Protein AF-Q647V9-F1 (afdb_monomer)

pLDDT: mean 94.55, std 4.81, range [70.62, 98.81]

Structure (mmCIF, N/CA/C/O backbone):
data_AF-Q647V9-F1
#
_entry.id   AF-Q647V9-F1
#
loop_
_atom_site.group_PDB
_atom_site.id
_atom_site.type_symbol
_atom_site.label_atom_id
_atom_site.label_alt_id
_atom_site.label_comp_id
_atom_site.label_asym_id
_atom_site.label_entity_id
_atom_site.label_seq_id
_atom_site.pdbx_PDB_ins_code
_atom_site.Cartn_x
_atom_site.Cartn_y
_atom_site.Cartn_z
_atom_site.occupancy
_atom_site.B_iso_or_equiv
_atom_site.auth_seq_id
_atom_site.auth_comp_id
_atom_site.auth_asym_id
_atom_site.auth_atom_id
_atom_site.pdbx_PDB_model_num
ATOM 1 N N . MET A 1 1 ? -3.348 -14.453 6.080 1.00 79.38 1 MET A N 1
ATOM 2 C CA . MET A 1 1 ? -4.317 -13.946 7.080 1.00 79.38 1 MET A CA 1
ATOM 3 C C . MET A 1 1 ? -3.661 -13.112 8.177 1.00 79.38 1 MET A C 1
ATOM 5 O O . MET A 1 1 ? -4.003 -11.947 8.268 1.00 79.38 1 MET A O 1
ATOM 9 N N . LYS A 1 2 ? -2.709 -13.631 8.976 1.00 95.81 2 LYS A N 1
ATOM 10 C CA . LYS A 1 2 ? -2.054 -12.823 10.036 1.00 95.81 2 LYS A CA 1
ATOM 11 C C . LYS A 1 2 ? -1.384 -11.541 9.508 1.00 95.81 2 LYS A C 1
ATOM 13 O O . LYS A 1 2 ? -1.507 -10.503 10.138 1.00 95.81 2 LYS A O 1
ATOM 18 N N . HIS A 1 3 ? -0.748 -11.622 8.339 1.00 96.88 3 HIS A N 1
ATOM 19 C CA . HIS A 1 3 ? -0.170 -10.471 7.640 1.00 96.88 3 HIS A CA 1
ATOM 20 C C . HIS A 1 3 ? -1.212 -9.390 7.318 1.00 96.88 3 HIS A C 1
ATOM 22 O O . HIS A 1 3 ? -1.096 -8.271 7.797 1.00 96.88 3 HIS A O 1
ATOM 28 N N . CYS A 1 4 ? -2.290 -9.752 6.615 1.00 98.12 4 CYS A N 1
ATOM 29 C CA . CYS A 1 4 ? -3.375 -8.831 6.264 1.00 98.12 4 CYS A CA 1
ATOM 30 C C . CYS A 1 4 ? -3.987 -8.129 7.487 1.00 98.12 4 CYS A C 1
ATOM 32 O O . CYS A 1 4 ? -4.349 -6.962 7.401 1.00 98.12 4 CYS A O 1
ATOM 34 N N . ILE A 1 5 ? -4.080 -8.824 8.628 1.00 98.56 5 ILE A N 1
ATOM 35 C CA . ILE A 1 5 ? -4.544 -8.225 9.888 1.00 98.56 5 ILE A CA 1
ATOM 36 C C . ILE A 1 5 ? -3.555 -7.159 10.373 1.00 98.56 5 ILE A C 1
ATOM 38 O O . ILE A 1 5 ? -3.975 -6.038 10.633 1.00 98.56 5 ILE A O 1
ATOM 42 N N . ALA A 1 6 ? -2.257 -7.471 10.430 1.00 98.62 6 ALA A N 1
ATOM 43 C CA . ALA A 1 6 ? -1.232 -6.516 10.857 1.00 98.62 6 ALA A CA 1
ATOM 44 C C . ALA A 1 6 ? -1.168 -5.278 9.937 1.00 98.62 6 ALA A C 1
ATOM 46 O O . ALA A 1 6 ? -1.061 -4.150 10.420 1.00 98.62 6 ALA A O 1
ATOM 47 N N . VAL A 1 7 ? -1.305 -5.473 8.620 1.00 98.62 7 VAL A N 1
ATOM 48 C CA . VAL A 1 7 ? -1.402 -4.374 7.644 1.00 98.62 7 VAL A CA 1
ATOM 49 C C . VAL A 1 7 ? -2.661 -3.540 7.882 1.00 98.62 7 VAL A C 1
ATOM 51 O O . VAL A 1 7 ? -2.579 -2.316 7.900 1.00 98.62 7 VAL A O 1
ATOM 54 N N . ALA A 1 8 ? -3.819 -4.166 8.113 1.00 98.75 8 ALA A N 1
ATOM 55 C CA . ALA A 1 8 ? -5.072 -3.453 8.361 1.00 98.75 8 ALA A CA 1
ATOM 56 C C . ALA A 1 8 ? -5.064 -2.653 9.673 1.00 98.75 8 ALA A C 1
ATOM 58 O O . ALA A 1 8 ? -5.574 -1.533 9.703 1.00 98.75 8 ALA A O 1
ATOM 59 N N . GLU A 1 9 ? -4.459 -3.191 10.734 1.00 98.62 9 GLU A N 1
ATOM 60 C CA . GLU A 1 9 ? -4.270 -2.487 12.006 1.00 98.62 9 GLU A CA 1
ATOM 61 C C . GLU A 1 9 ? -3.398 -1.239 11.824 1.00 98.62 9 GLU A C 1
ATOM 63 O O . GLU A 1 9 ? -3.799 -0.143 12.224 1.00 98.62 9 GLU A O 1
ATOM 68 N N . LEU A 1 10 ? -2.250 -1.379 11.152 1.00 98.69 10 LEU A N 1
ATOM 69 C CA . LEU A 1 10 ? -1.365 -0.249 10.871 1.00 98.69 10 LEU A CA 1
ATOM 70 C C . LEU A 1 10 ? -2.020 0.773 9.930 1.00 98.69 10 LEU A C 1
ATOM 72 O O . LEU A 1 10 ? -1.955 1.974 10.179 1.00 98.69 10 LEU A O 1
ATOM 76 N N . ALA A 1 11 ? -2.682 0.324 8.864 1.00 98.75 11 ALA A N 1
ATOM 77 C CA . ALA A 1 11 ? -3.356 1.211 7.921 1.00 98.75 11 ALA A CA 1
ATOM 78 C C . ALA A 1 11 ? -4.451 2.039 8.614 1.00 98.75 11 ALA A C 1
ATOM 80 O O . ALA A 1 11 ? -4.570 3.242 8.371 1.00 98.75 11 ALA A O 1
ATOM 81 N N . LEU A 1 12 ? -5.213 1.424 9.526 1.00 98.69 12 LEU A N 1
ATOM 82 C CA . LEU A 1 12 ? -6.221 2.123 10.318 1.00 98.69 12 LEU A CA 1
ATOM 83 C C . LEU A 1 12 ? -5.591 3.122 11.301 1.00 98.69 12 LEU A C 1
ATOM 85 O O . LEU A 1 12 ? -6.084 4.243 11.416 1.00 98.69 12 LEU A O 1
ATOM 89 N N . GLU A 1 13 ? -4.485 2.764 11.964 1.00 98.56 13 GLU A N 1
ATOM 90 C CA . GLU A 1 13 ? -3.714 3.692 12.809 1.00 98.56 13 GLU A CA 1
ATOM 91 C C . GLU A 1 13 ? -3.301 4.947 12.022 1.00 98.56 13 GLU A C 1
ATOM 93 O O . GLU A 1 13 ? -3.524 6.072 12.482 1.00 98.56 13 GLU A O 1
ATOM 98 N N . LEU A 1 14 ? -2.749 4.759 10.819 1.00 98.31 14 LEU A N 1
ATOM 99 C CA . LEU A 1 14 ? -2.300 5.843 9.941 1.00 98.31 14 LEU A CA 1
ATOM 100 C C . LEU A 1 14 ? -3.466 6.716 9.453 1.00 98.31 14 LEU A C 1
ATOM 102 O O . LEU A 1 14 ? -3.355 7.943 9.459 1.00 98.31 14 LEU A O 1
ATOM 106 N N . ALA A 1 15 ? -4.594 6.109 9.077 1.00 98.44 15 ALA A N 1
ATOM 107 C CA . ALA A 1 15 ? -5.795 6.831 8.657 1.00 98.44 15 ALA A CA 1
ATOM 108 C C . ALA A 1 15 ? -6.386 7.687 9.788 1.00 98.44 15 ALA A C 1
ATOM 110 O O . ALA A 1 15 ? -6.700 8.863 9.586 1.00 98.44 15 ALA A O 1
ATOM 111 N N . LEU A 1 16 ? -6.470 7.128 10.999 1.00 98.25 16 LEU A N 1
ATOM 112 C CA . LEU A 1 16 ? -6.916 7.854 12.188 1.00 98.25 16 LEU A CA 1
ATOM 113 C C . LEU A 1 16 ? -5.981 9.022 12.507 1.00 98.25 16 LEU A C 1
ATOM 115 O O . LEU A 1 16 ? -6.441 10.116 12.843 1.00 98.25 16 LEU A O 1
ATOM 119 N N . ASP A 1 17 ? -4.667 8.816 12.408 1.00 97.06 17 ASP A N 1
ATOM 120 C CA . ASP A 1 17 ? -3.705 9.886 12.639 1.00 97.06 17 ASP A CA 1
ATOM 121 C C . ASP A 1 17 ? -3.815 11.013 11.610 1.00 97.06 17 ASP A C 1
ATOM 123 O O . ASP A 1 17 ? -3.862 12.189 11.986 1.00 97.06 17 ASP A O 1
ATOM 127 N N . TYR A 1 18 ? -3.944 10.657 10.331 1.00 96.31 18 TYR A N 1
ATOM 128 C CA . TYR A 1 18 ? -4.198 11.608 9.256 1.00 96.31 18 TYR A CA 1
ATOM 129 C C . TYR A 1 18 ? -5.448 12.447 9.541 1.00 96.31 18 TYR A C 1
ATOM 131 O O . TYR A 1 18 ? -5.370 13.674 9.609 1.00 96.31 18 TYR A O 1
ATOM 139 N N . ASN A 1 19 ? -6.581 11.803 9.829 1.00 96.56 19 ASN A N 1
ATOM 140 C CA . ASN A 1 19 ? -7.831 12.500 10.131 1.00 96.56 19 ASN A CA 1
ATOM 141 C C . ASN A 1 19 ? -7.704 13.419 11.356 1.00 96.56 19 ASN A C 1
ATOM 143 O O . ASN A 1 19 ? -8.225 14.537 11.352 1.00 96.56 19 ASN A O 1
ATOM 147 N N . ARG A 1 20 ? -6.963 13.010 12.397 1.00 95.19 20 ARG A N 1
ATOM 148 C CA . ARG A 1 20 ? -6.672 13.881 13.551 1.00 95.19 20 ARG A CA 1
ATOM 149 C C . ARG A 1 20 ? -5.852 15.109 13.158 1.00 95.19 20 ARG A C 1
ATOM 151 O O . ARG A 1 20 ? -6.144 16.202 13.655 1.00 95.19 20 ARG A O 1
ATOM 158 N N . ARG A 1 21 ? -4.833 14.954 12.308 1.00 93.75 21 ARG A N 1
ATOM 159 C CA . ARG A 1 21 ? -4.014 16.068 11.803 1.00 93.75 21 ARG A CA 1
ATOM 160 C C . ARG A 1 21 ? -4.848 17.031 10.966 1.00 93.75 21 ARG A C 1
ATOM 162 O O . ARG A 1 21 ? -4.833 18.226 11.256 1.00 93.75 21 ARG A O 1
ATOM 169 N N . GLU A 1 22 ? -5.644 16.521 10.031 1.00 93.81 22 GLU A N 1
ATOM 170 C CA . GLU A 1 22 ? -6.505 17.349 9.182 1.00 93.81 22 GLU A CA 1
ATOM 171 C C . GLU A 1 22 ? -7.580 18.077 9.992 1.00 93.81 22 GLU A C 1
ATOM 173 O O . GLU A 1 22 ? -7.787 19.272 9.803 1.00 93.81 22 GLU A O 1
ATOM 178 N N . ASN A 1 23 ? -8.196 17.435 10.987 1.00 92.75 23 ASN A N 1
ATOM 179 C CA . ASN A 1 23 ? -9.154 18.110 11.869 1.00 92.75 23 ASN A CA 1
ATOM 180 C C . ASN A 1 23 ? -8.512 19.274 12.649 1.00 92.75 23 ASN A C 1
ATOM 182 O O . ASN A 1 23 ? -9.109 20.345 12.780 1.00 92.75 23 ASN A O 1
ATOM 186 N N . ARG A 1 24 ? -7.270 19.101 13.124 1.00 92.62 24 ARG A N 1
ATOM 187 C CA . ARG A 1 24 ? -6.490 20.171 13.774 1.00 92.62 24 ARG A CA 1
ATOM 188 C C . ARG A 1 24 ? -6.058 21.267 12.798 1.00 92.62 24 ARG A C 1
ATOM 190 O O . ARG A 1 24 ? -5.882 22.414 13.215 1.00 92.62 24 ARG A O 1
ATOM 197 N N . ALA A 1 25 ? -5.807 20.932 11.538 1.00 92.12 25 ALA A N 1
ATOM 198 C CA . ALA A 1 25 ? -5.511 21.917 10.505 1.00 92.12 25 ALA A CA 1
ATOM 199 C C . ALA A 1 25 ? -6.769 22.737 10.188 1.00 92.12 25 ALA A C 1
ATOM 201 O O . ALA A 1 25 ? -6.703 23.969 10.186 1.00 92.12 25 ALA A O 1
ATOM 202 N N . ARG A 1 26 ? -7.929 22.077 10.037 1.00 91.81 26 ARG A N 1
ATOM 203 C CA . ARG A 1 26 ? -9.217 22.718 9.713 1.00 91.81 26 ARG A CA 1
ATOM 204 C C . ARG A 1 26 ? -9.650 23.703 10.779 1.00 91.81 26 ARG A C 1
ATOM 206 O O . ARG A 1 26 ? -10.094 24.799 10.448 1.00 91.81 26 ARG A O 1
ATOM 213 N N . SER A 1 27 ? -9.415 23.390 12.055 1.00 90.38 27 SER A N 1
ATOM 214 C CA . SER A 1 27 ? -9.648 24.346 13.146 1.00 90.38 27 SER A CA 1
ATOM 215 C C . SER A 1 27 ? -8.762 25.603 13.070 1.00 90.38 27 SER A C 1
ATOM 217 O O . SER A 1 27 ? -9.019 26.567 13.782 1.00 90.38 27 SER A O 1
ATOM 219 N N . ARG A 1 28 ? -7.715 25.603 12.232 1.00 92.69 28 ARG A N 1
ATOM 220 C CA . ARG A 1 28 ? -6.813 26.736 11.946 1.00 92.69 28 ARG A CA 1
ATOM 221 C C . ARG A 1 28 ? -7.008 27.315 10.533 1.00 92.69 28 ARG A C 1
ATOM 223 O O . ARG A 1 28 ? -6.140 28.043 10.053 1.00 92.69 28 ARG A O 1
ATOM 230 N N . GLY A 1 29 ? -8.105 26.977 9.852 1.00 88.56 29 GLY A N 1
ATOM 231 C CA . GLY A 1 29 ? -8.449 27.516 8.530 1.00 88.56 29 GLY A CA 1
ATOM 232 C C . GLY A 1 29 ? -7.659 26.935 7.351 1.00 88.56 29 GLY A C 1
ATOM 233 O O . GLY A 1 29 ? -7.679 27.519 6.275 1.00 88.56 29 GLY A O 1
ATOM 234 N N . HIS A 1 30 ? -6.968 25.809 7.539 1.00 83.88 30 HIS A N 1
ATOM 235 C CA . HIS A 1 30 ? -6.233 25.087 6.489 1.00 83.88 30 HIS A CA 1
ATOM 236 C C . HIS A 1 30 ? -6.611 23.597 6.523 1.00 83.88 30 HIS A C 1
ATOM 238 O O . HIS A 1 30 ? -7.223 23.158 7.482 1.00 83.88 30 HIS A O 1
ATOM 244 N N . GLY A 1 31 ? -6.239 22.783 5.537 1.00 78.50 31 GLY A N 1
ATOM 245 C CA . GLY A 1 31 ? -6.401 21.322 5.606 1.00 78.50 31 GLY A CA 1
ATOM 246 C C . GLY A 1 31 ? -7.168 20.724 4.433 1.00 78.50 31 GLY A C 1
ATOM 247 O O . GLY A 1 31 ? -7.858 21.418 3.691 1.00 78.50 31 GLY A O 1
ATOM 248 N N . HIS A 1 32 ? -7.000 19.422 4.273 1.00 85.31 32 HIS A N 1
ATOM 249 C CA . HIS A 1 32 ? -7.580 18.603 3.219 1.00 85.31 32 HIS A CA 1
ATOM 250 C C . HIS A 1 32 ? -8.789 17.816 3.731 1.00 85.31 32 HIS A C 1
ATOM 252 O O . HIS A 1 32 ? -9.102 17.831 4.926 1.00 85.31 32 HIS A O 1
ATOM 258 N N . ASP A 1 33 ? -9.473 17.126 2.819 1.00 90.62 33 ASP A N 1
ATOM 259 C CA . ASP A 1 33 ? -10.549 16.187 3.135 1.00 90.62 33 ASP A CA 1
ATOM 260 C C . ASP A 1 33 ? -10.045 14.998 3.960 1.00 90.62 33 ASP A C 1
ATOM 262 O O . ASP A 1 33 ? -8.866 14.653 3.953 1.00 90.62 33 ASP A O 1
ATOM 266 N N . SER A 1 34 ? -10.949 14.401 4.736 1.00 93.69 34 SER A N 1
ATOM 267 C CA . SER A 1 34 ? -10.635 13.262 5.601 1.00 93.69 34 SER A CA 1
ATOM 268 C C . SER A 1 34 ? -10.624 11.989 4.777 1.00 93.69 34 SER A C 1
ATOM 270 O O . SER A 1 34 ? -11.401 11.865 3.832 1.00 93.69 34 SER A O 1
ATOM 272 N N . VAL A 1 35 ? -9.813 11.022 5.187 1.00 96.88 35 VAL A N 1
ATOM 273 C CA . VAL A 1 35 ? -9.808 9.691 4.581 1.00 96.88 35 VAL A CA 1
ATOM 274 C C . VAL A 1 35 ? -10.928 8.825 5.138 1.00 96.88 35 VAL A C 1
ATOM 276 O O . VAL A 1 35 ? -11.291 8.923 6.316 1.00 96.88 35 VAL A O 1
ATOM 279 N N . ASN A 1 36 ? -11.453 7.937 4.299 1.00 98.44 36 ASN A N 1
ATOM 280 C CA . ASN A 1 36 ? -12.451 6.956 4.696 1.00 98.44 36 ASN A CA 1
ATOM 281 C C . ASN A 1 36 ? -11.792 5.760 5.408 1.00 98.44 36 ASN A C 1
ATOM 283 O O . ASN A 1 36 ? -11.308 4.820 4.780 1.00 98.44 36 ASN A O 1
ATOM 287 N N . GLU A 1 37 ? -11.822 5.772 6.740 1.00 98.50 37 GLU A N 1
ATOM 288 C CA . GLU A 1 37 ? -11.234 4.736 7.605 1.00 98.50 37 GLU A CA 1
ATOM 289 C C . GLU A 1 37 ? -11.760 3.324 7.306 1.00 98.50 37 GLU A C 1
ATOM 291 O O . GLU A 1 37 ? -10.994 2.359 7.302 1.00 98.50 37 GLU A O 1
ATOM 296 N N . LYS A 1 38 ? -13.059 3.189 7.003 1.00 98.50 38 LYS A N 1
ATOM 297 C CA . LYS A 1 38 ? -13.668 1.893 6.673 1.00 98.50 38 LYS A CA 1
ATOM 298 C C . LYS A 1 38 ? -13.132 1.355 5.350 1.00 98.50 38 LYS A C 1
ATOM 300 O O . LYS A 1 38 ? -12.883 0.154 5.242 1.00 98.50 38 LYS A O 1
ATOM 305 N N . LEU A 1 39 ? -12.958 2.229 4.359 1.00 98.75 39 LEU A N 1
ATOM 306 C CA . LEU A 1 39 ? -12.375 1.864 3.071 1.00 98.75 39 LEU A CA 1
ATOM 307 C C . LEU A 1 39 ? -10.912 1.440 3.238 1.00 98.75 39 LEU A C 1
ATOM 309 O O . LEU A 1 39 ? -10.544 0.382 2.734 1.00 98.75 39 LEU A O 1
ATOM 313 N N . VAL A 1 40 ? -10.116 2.19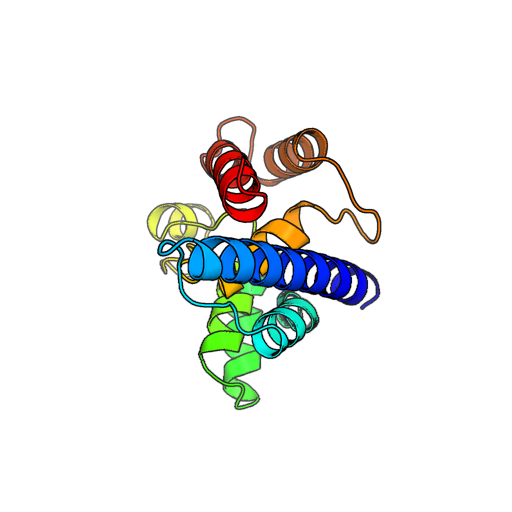5 4.004 1.00 98.81 40 VAL A N 1
ATOM 314 C CA . VAL A 1 40 ? -8.723 1.832 4.320 1.00 98.81 40 VAL A CA 1
ATOM 315 C C . VAL A 1 40 ? -8.655 0.458 4.980 1.00 98.81 40 VAL A C 1
ATOM 317 O O . VAL A 1 40 ? -7.935 -0.413 4.501 1.00 98.81 40 VAL A O 1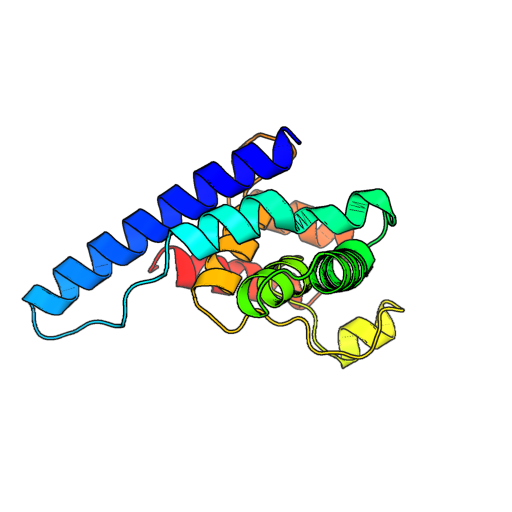
ATOM 320 N N . PHE A 1 41 ? -9.436 0.233 6.039 1.00 98.75 41 PHE A N 1
ATOM 321 C CA . PHE A 1 41 ? -9.429 -1.038 6.763 1.00 98.75 41 PHE A CA 1
ATOM 322 C C . PHE A 1 41 ? -9.867 -2.213 5.876 1.00 98.75 41 PHE A C 1
ATOM 324 O O . PHE A 1 41 ? -9.218 -3.256 5.857 1.00 98.75 41 PHE A O 1
ATOM 331 N N . THR A 1 42 ? -10.943 -2.038 5.101 1.00 98.56 42 THR A N 1
ATOM 332 C CA . THR A 1 42 ? -11.468 -3.088 4.211 1.00 98.56 42 THR A CA 1
ATOM 333 C C . THR A 1 42 ? -10.481 -3.406 3.090 1.00 98.56 42 THR A C 1
ATOM 335 O O . THR A 1 42 ? -10.192 -4.574 2.838 1.00 98.56 42 THR A O 1
ATOM 338 N N . GLY A 1 43 ? -9.931 -2.375 2.443 1.00 98.62 43 GLY A N 1
ATOM 339 C CA . GLY A 1 43 ? -8.931 -2.527 1.393 1.00 98.62 43 GLY A CA 1
ATOM 340 C C . GLY A 1 43 ? -7.653 -3.189 1.905 1.00 98.62 43 GLY A C 1
ATOM 341 O O . GLY A 1 43 ? -7.162 -4.119 1.276 1.00 98.62 43 GLY A O 1
ATOM 342 N N . ALA A 1 44 ? -7.165 -2.792 3.083 1.00 98.62 44 ALA A N 1
ATOM 343 C CA . ALA A 1 44 ? -6.001 -3.403 3.719 1.00 98.62 44 ALA A CA 1
ATOM 344 C C . ALA A 1 44 ? -6.235 -4.864 4.123 1.00 98.62 44 ALA A C 1
ATOM 346 O O . ALA A 1 44 ? -5.348 -5.694 3.957 1.00 98.62 44 ALA A O 1
ATOM 347 N N . LEU A 1 45 ? -7.424 -5.224 4.609 1.00 98.50 45 LEU A N 1
ATOM 348 C CA . LEU A 1 45 ? -7.716 -6.614 4.967 1.00 98.50 45 LEU A CA 1
ATOM 349 C C . LEU A 1 45 ? -7.756 -7.535 3.735 1.00 98.50 45 LEU A C 1
ATOM 351 O O . LEU A 1 45 ? -7.431 -8.719 3.835 1.00 98.50 45 LEU A O 1
ATOM 355 N N . LEU A 1 46 ? -8.153 -6.990 2.582 1.00 98.44 46 LEU A N 1
ATOM 356 C CA . LEU A 1 46 ? -8.360 -7.733 1.339 1.00 98.44 46 LEU A CA 1
ATOM 357 C C . LEU A 1 46 ? -7.228 -7.578 0.315 1.00 98.44 46 LEU A C 1
ATOM 359 O O . LEU A 1 46 ? -7.289 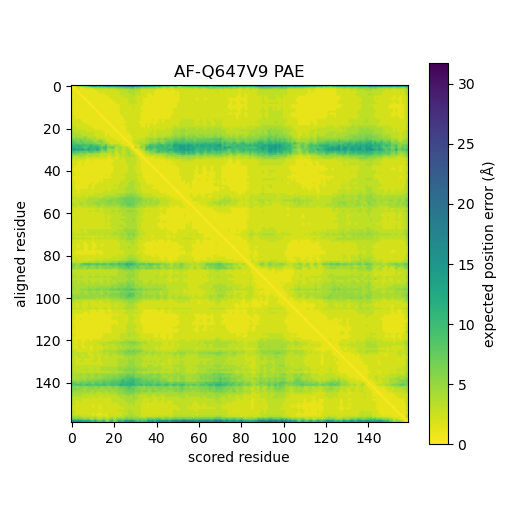-8.244 -0.718 1.00 98.44 46 LEU A O 1
ATOM 363 N N . HIS A 1 47 ? -6.213 -6.744 0.576 1.00 98.38 47 HIS A N 1
ATOM 364 C CA . HIS A 1 47 ? -5.180 -6.372 -0.406 1.00 98.38 47 HIS A CA 1
ATOM 365 C C . HIS A 1 47 ? -4.516 -7.591 -1.070 1.00 98.38 47 HIS A C 1
ATOM 367 O O . HIS A 1 47 ? -4.235 -7.588 -2.264 1.00 98.38 47 HIS A O 1
ATOM 373 N N . ASP A 1 48 ? -4.359 -8.670 -0.306 1.00 98.06 48 ASP A N 1
ATOM 374 C CA . ASP A 1 48 ? -3.665 -9.887 -0.713 1.00 98.06 48 ASP A CA 1
ATOM 375 C C . ASP A 1 48 ? -4.623 -11.019 -1.144 1.00 98.06 48 ASP A C 1
ATOM 377 O O . ASP A 1 48 ? -4.223 -12.177 -1.269 1.00 98.06 48 ASP A O 1
ATOM 381 N N . ILE A 1 49 ? -5.910 -10.742 -1.400 1.00 98.19 49 ILE A N 1
ATOM 382 C CA . ILE A 1 49 ? -6.881 -11.779 -1.813 1.00 98.19 49 ILE A CA 1
ATOM 383 C C . ILE A 1 49 ? -6.443 -12.521 -3.090 1.00 98.19 49 ILE A C 1
ATOM 385 O O . ILE A 1 49 ? -6.731 -13.708 -3.266 1.00 98.19 49 ILE A O 1
ATOM 389 N N . GLY A 1 50 ? -5.657 -11.860 -3.946 1.00 98.06 50 GLY A N 1
ATOM 390 C CA . GLY A 1 50 ? -5.043 -12.455 -5.131 1.00 98.06 50 GLY A CA 1
ATOM 391 C C . GLY A 1 50 ? -4.122 -13.641 -4.842 1.00 98.06 50 GLY A C 1
ATOM 392 O O . GLY A 1 50 ? -3.942 -14.486 -5.721 1.00 98.06 50 GLY A O 1
ATOM 393 N N . ARG A 1 51 ? -3.607 -13.777 -3.610 1.00 97.38 51 ARG A N 1
ATOM 394 C CA . ARG A 1 51 ? -2.799 -14.932 -3.177 1.00 97.38 51 ARG A CA 1
ATOM 395 C C . ARG A 1 51 ? -3.537 -16.257 -3.224 1.00 97.38 51 ARG A C 1
ATOM 397 O O . ARG A 1 51 ? -2.894 -17.295 -3.308 1.00 97.38 51 ARG A O 1
ATOM 404 N N . ALA A 1 52 ? -4.868 -16.233 -3.269 1.00 96.94 52 ALA A N 1
ATOM 405 C CA . ALA A 1 52 ? -5.664 -17.430 -3.514 1.00 96.94 52 ALA A CA 1
ATOM 406 C C . ALA A 1 52 ? -5.419 -18.048 -4.906 1.00 96.94 52 ALA A C 1
ATOM 408 O O . ALA A 1 52 ? -5.661 -19.239 -5.091 1.00 96.94 52 ALA A O 1
ATOM 409 N N . ARG A 1 53 ? -4.964 -17.253 -5.889 1.00 97.06 53 ARG A N 1
ATOM 410 C CA . ARG A 1 53 ? -4.741 -17.692 -7.279 1.00 97.06 53 ARG A CA 1
ATOM 411 C C . ARG A 1 53 ? -3.321 -17.419 -7.797 1.00 97.06 53 ARG A C 1
ATOM 413 O O . ARG A 1 53 ? -2.916 -18.057 -8.764 1.00 97.06 53 ARG A O 1
ATOM 420 N N . SER A 1 54 ? -2.555 -16.505 -7.191 1.00 95.94 54 SER A N 1
ATOM 421 C CA . SER A 1 54 ? -1.181 -16.204 -7.612 1.00 95.94 54 SER A CA 1
ATOM 422 C C . SER A 1 54 ? -0.218 -15.892 -6.464 1.00 95.94 54 SER A C 1
ATOM 424 O O . SER A 1 54 ? -0.480 -15.052 -5.608 1.00 95.94 54 SER A O 1
ATOM 426 N N . HIS A 1 55 ? 0.973 -16.487 -6.531 1.00 92.69 55 HIS A N 1
ATOM 427 C CA . HIS A 1 55 ? 2.085 -16.240 -5.609 1.00 92.69 55 HIS A CA 1
ATOM 428 C C . HIS A 1 55 ? 3.118 -15.243 -6.170 1.00 92.69 55 HIS A C 1
ATOM 430 O O . HIS A 1 55 ? 4.079 -14.904 -5.488 1.00 92.69 55 HIS A O 1
ATOM 436 N N . GLY A 1 56 ? 2.931 -14.770 -7.408 1.00 91.69 56 GLY A N 1
ATOM 437 C CA . GLY A 1 56 ? 3.836 -13.830 -8.076 1.00 91.69 56 GLY A CA 1
ATOM 438 C C . GLY A 1 56 ? 3.473 -12.358 -7.853 1.00 91.69 56 GLY A C 1
ATOM 439 O O . GLY A 1 56 ? 2.545 -12.017 -7.115 1.00 91.69 56 GLY A O 1
ATOM 440 N N . LEU A 1 57 ? 4.176 -11.455 -8.541 1.00 88.44 57 LEU A N 1
ATOM 441 C CA . LEU A 1 57 ? 3.889 -10.013 -8.499 1.00 88.44 57 LEU A CA 1
ATOM 442 C C . LEU A 1 57 ? 2.484 -9.670 -9.019 1.00 88.44 57 LEU A C 1
ATOM 444 O O . LEU A 1 57 ? 1.865 -8.732 -8.538 1.00 88.44 57 LEU A O 1
ATOM 448 N N . ASN A 1 58 ? 1.914 -10.477 -9.913 1.00 94.06 58 ASN A N 1
ATOM 449 C CA . ASN A 1 58 ? 0.581 -10.254 -10.485 1.00 94.06 58 ASN A CA 1
ATOM 450 C C . ASN A 1 58 ? -0.594 -10.468 -9.512 1.00 94.06 58 ASN A C 1
ATOM 452 O O . ASN A 1 58 ? -1.738 -10.260 -9.911 1.00 94.06 58 ASN A O 1
ATOM 456 N N . HIS A 1 59 ? -0.364 -10.879 -8.264 1.00 96.69 59 HIS A N 1
ATOM 457 C CA . HIS A 1 59 ? -1.443 -11.051 -7.287 1.00 96.69 59 HIS A CA 1
ATOM 458 C C . HIS A 1 59 ? -2.275 -9.787 -7.040 1.00 96.69 59 HIS A C 1
ATOM 460 O O . HIS A 1 59 ? -3.465 -9.931 -6.809 1.00 96.69 59 HIS A O 1
ATOM 466 N N . GLY A 1 60 ? -1.710 -8.577 -7.112 1.00 96.19 60 GLY A N 1
ATOM 467 C CA . GLY A 1 60 ? -2.498 -7.350 -6.958 1.00 96.19 60 GLY A CA 1
ATOM 468 C C . GLY A 1 60 ? -3.540 -7.232 -8.070 1.00 96.19 60 GLY A C 1
ATOM 469 O O . GLY A 1 60 ? -4.731 -7.065 -7.811 1.00 96.19 60 GLY A O 1
ATOM 470 N N . PHE A 1 61 ? -3.117 -7.447 -9.322 1.00 96.50 61 PHE A N 1
ATOM 471 C CA . PHE A 1 61 ? -4.024 -7.492 -10.471 1.00 96.50 61 PHE A CA 1
ATOM 472 C C . PHE A 1 61 ? -5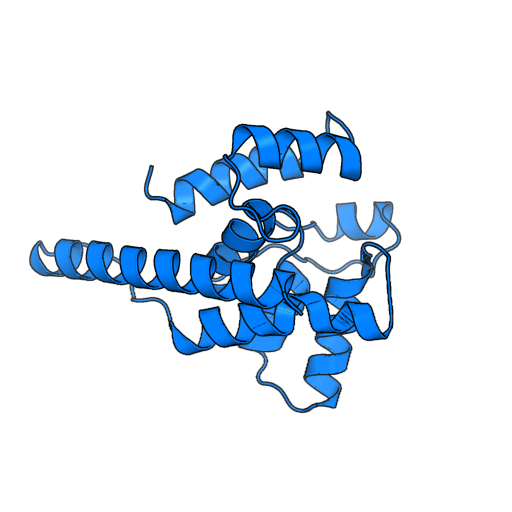.075 -8.602 -10.322 1.00 96.50 61 PHE A C 1
ATOM 474 O O . PHE A 1 61 ? -6.271 -8.328 -10.387 1.00 96.50 61 PHE A O 1
ATOM 481 N N . VAL A 1 62 ? -4.633 -9.838 -10.060 1.00 97.94 62 VAL A N 1
ATOM 482 C CA . VAL A 1 62 ? -5.517 -11.005 -9.887 1.00 97.94 62 VAL A CA 1
ATOM 483 C C . VAL A 1 62 ? -6.495 -10.801 -8.729 1.00 97.94 62 VAL A C 1
ATOM 485 O O . VAL A 1 62 ? -7.660 -11.166 -8.838 1.00 97.94 62 VAL A O 1
ATOM 488 N N . GLY A 1 63 ? -6.047 -10.195 -7.632 1.00 98.12 63 GLY A N 1
ATOM 489 C CA . GLY A 1 63 ? -6.874 -9.864 -6.480 1.00 98.12 63 GLY A CA 1
AT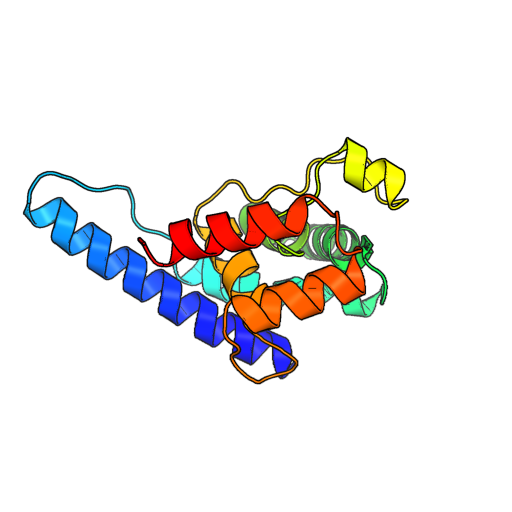OM 490 C C . GLY A 1 63 ? -7.955 -8.848 -6.824 1.00 98.12 63 GLY A C 1
ATOM 491 O O . GLY A 1 63 ? -9.091 -9.008 -6.390 1.00 98.12 63 GLY A O 1
ATOM 492 N N . GLY A 1 64 ? -7.632 -7.852 -7.652 1.00 97.88 64 GLY A N 1
ATOM 493 C CA . GLY A 1 64 ? -8.617 -6.909 -8.175 1.00 97.88 64 GLY A CA 1
ATOM 494 C C . GLY A 1 64 ? -9.690 -7.591 -9.020 1.00 97.88 64 GLY A C 1
ATOM 495 O O . GLY A 1 64 ? -10.871 -7.308 -8.851 1.00 97.88 64 GLY A O 1
ATOM 496 N N . GLU A 1 65 ? -9.303 -8.536 -9.878 1.00 98.12 65 GLU A N 1
ATOM 497 C CA . GLU A 1 65 ? -10.270 -9.295 -10.680 1.00 98.12 65 GLU A CA 1
ATOM 498 C C . GLU A 1 65 ? -11.160 -10.190 -9.802 1.00 98.12 65 GLU A C 1
ATOM 500 O O . GLU A 1 65 ? -12.376 -10.191 -9.973 1.00 98.12 65 GLU A O 1
ATOM 505 N N . ILE A 1 66 ? -10.596 -10.851 -8.782 1.00 98.50 66 ILE A N 1
ATOM 506 C CA . ILE A 1 66 ? -11.385 -11.588 -7.777 1.00 98.50 66 ILE A CA 1
ATOM 507 C C . ILE A 1 66 ? -12.360 -10.647 -7.053 1.00 98.50 66 ILE A C 1
ATOM 509 O O . ILE A 1 66 ? -13.526 -10.983 -6.869 1.00 98.50 66 ILE A O 1
ATOM 513 N N . ALA A 1 67 ? -11.909 -9.461 -6.642 1.00 98.38 67 ALA A N 1
ATOM 514 C CA . ALA A 1 67 ? -12.750 -8.485 -5.957 1.00 98.38 67 ALA A CA 1
ATOM 515 C C . ALA A 1 67 ? -13.931 -8.020 -6.828 1.00 98.38 67 ALA A C 1
ATOM 517 O O . ALA A 1 67 ? -15.053 -7.925 -6.328 1.00 98.38 67 ALA A O 1
ATOM 518 N N . LYS A 1 68 ? -13.706 -7.809 -8.132 1.00 98.25 68 LYS A N 1
ATOM 519 C CA . LYS A 1 68 ? -14.771 -7.508 -9.103 1.00 98.25 68 LYS A CA 1
ATOM 520 C C . LYS A 1 68 ? -15.750 -8.671 -9.260 1.00 98.25 68 LYS A C 1
ATOM 522 O O . LYS A 1 68 ? -16.955 -8.445 -9.225 1.00 98.25 68 LYS A O 1
ATOM 527 N N . GLU A 1 69 ? -15.253 -9.905 -9.392 1.00 98.12 69 GLU A N 1
ATOM 528 C CA . GLU A 1 69 ? -16.087 -11.120 -9.463 1.00 98.12 69 GLU A CA 1
ATOM 529 C C . GLU A 1 69 ? -16.997 -11.261 -8.228 1.00 98.12 69 GLU A C 1
ATOM 531 O O . GLU A 1 69 ? -18.135 -11.713 -8.341 1.00 98.12 69 GLU A O 1
ATOM 536 N N . LEU A 1 70 ? -16.513 -10.843 -7.053 1.00 97.94 70 LEU A N 1
ATOM 537 C CA . LEU A 1 70 ? -17.256 -10.852 -5.789 1.00 97.94 70 LEU A CA 1
ATOM 538 C C . LEU A 1 70 ? -18.206 -9.652 -5.611 1.00 97.94 70 LEU A C 1
ATOM 540 O O . LEU A 1 70 ? -18.891 -9.572 -4.592 1.00 97.94 70 LEU A O 1
ATOM 544 N N . GLY A 1 71 ? -18.257 -8.722 -6.569 1.00 98.12 71 GLY A N 1
ATOM 545 C CA . GLY A 1 71 ? -19.113 -7.536 -6.506 1.00 98.12 71 GLY A CA 1
ATOM 546 C C . GLY A 1 71 ? -18.652 -6.482 -5.496 1.00 98.12 71 GLY A C 1
ATOM 547 O O . GLY A 1 71 ? -19.478 -5.713 -5.003 1.00 98.12 71 GLY A O 1
ATOM 548 N N . LEU A 1 72 ? -17.358 -6.450 -5.155 1.00 98.19 72 LEU A N 1
ATOM 549 C CA . LEU A 1 72 ? -16.804 -5.408 -4.290 1.00 98.19 72 LEU A CA 1
ATOM 550 C C . LEU A 1 72 ? -16.750 -4.060 -5.017 1.00 98.19 72 LEU A C 1
ATOM 552 O O . LEU A 1 72 ? -16.583 -3.989 -6.233 1.00 98.19 72 LEU A O 1
ATOM 556 N N . GLU A 1 73 ? -16.877 -2.980 -4.249 1.00 98.00 73 GLU A N 1
ATOM 557 C CA . GLU A 1 73 ? -16.877 -1.623 -4.788 1.00 98.00 73 GLU A CA 1
ATOM 558 C C . GLU A 1 73 ? -15.517 -1.257 -5.405 1.00 98.00 73 GLU A C 1
ATOM 560 O O . GLU A 1 73 ? -14.456 -1.615 -4.886 1.00 98.00 73 GLU A O 1
ATOM 565 N N . GLU A 1 74 ? -15.548 -0.470 -6.482 1.00 98.38 74 GLU A N 1
ATOM 566 C CA . GLU A 1 74 ? -14.356 -0.055 -7.234 1.00 98.38 74 GLU A CA 1
ATOM 567 C C . GLU A 1 74 ? -13.231 0.555 -6.367 1.00 98.38 74 GLU A C 1
ATOM 569 O O . GLU A 1 74 ? -12.064 0.242 -6.612 1.00 98.38 74 GLU A O 1
ATOM 574 N N . PRO A 1 75 ? -13.501 1.362 -5.318 1.00 98.50 75 PRO A N 1
ATOM 575 C CA . PRO A 1 75 ? -12.436 1.851 -4.442 1.00 98.50 75 PRO A CA 1
ATOM 576 C C . PRO A 1 75 ? -11.655 0.729 -3.737 1.00 98.50 75 PRO A C 1
ATOM 578 O O . PRO A 1 75 ? -10.442 0.839 -3.575 1.00 98.50 75 PRO A O 1
ATOM 581 N N . VAL A 1 76 ? -12.316 -0.372 -3.360 1.00 98.69 76 VAL A N 1
ATOM 582 C CA . VAL A 1 76 ? -11.655 -1.542 -2.754 1.00 98.69 76 VAL A CA 1
ATOM 583 C C . VAL A 1 76 ? -10.819 -2.276 -3.801 1.00 98.69 76 VAL A C 1
ATOM 585 O O . VAL A 1 76 ? -9.662 -2.606 -3.543 1.00 98.69 76 VAL A O 1
ATOM 588 N N . VAL A 1 77 ? -11.375 -2.476 -4.999 1.00 98.56 77 VAL A N 1
ATOM 589 C CA . VAL A 1 77 ? -10.673 -3.089 -6.139 1.00 98.56 77 VAL A CA 1
ATOM 590 C C . VAL A 1 77 ? -9.381 -2.331 -6.450 1.00 98.56 77 VAL A C 1
ATOM 592 O O . VAL A 1 77 ? -8.322 -2.943 -6.584 1.00 98.56 77 VAL A O 1
ATOM 595 N N . ARG A 1 78 ? -9.440 -0.995 -6.505 1.00 98.31 78 ARG A N 1
ATOM 596 C CA . ARG A 1 78 ? -8.272 -0.144 -6.767 1.00 98.31 78 ARG A CA 1
ATOM 597 C C . ARG A 1 78 ? -7.202 -0.266 -5.689 1.00 98.31 78 ARG A C 1
ATOM 599 O O . ARG A 1 78 ? -6.031 -0.376 -6.041 1.00 98.31 78 ARG A O 1
ATOM 606 N N . ILE A 1 79 ? -7.580 -0.302 -4.408 1.00 98.62 79 ILE A N 1
ATOM 607 C CA . ILE A 1 79 ? -6.625 -0.540 -3.313 1.00 98.62 79 ILE A CA 1
ATOM 608 C C . ILE A 1 79 ? -5.907 -1.877 -3.521 1.00 98.62 79 ILE A C 1
ATOM 610 O O . ILE A 1 79 ? -4.679 -1.925 -3.501 1.00 98.62 79 ILE A O 1
ATOM 614 N N . ILE A 1 80 ? -6.656 -2.946 -3.801 1.00 98.44 80 ILE A N 1
ATOM 615 C CA . ILE A 1 80 ? -6.092 -4.280 -4.039 1.00 98.44 80 ILE A CA 1
ATOM 616 C C . ILE A 1 80 ? -5.136 -4.272 -5.241 1.00 98.44 80 ILE A C 1
ATOM 618 O O . ILE A 1 80 ? -4.058 -4.851 -5.172 1.00 98.44 80 ILE A O 1
ATOM 622 N N . GLN A 1 81 ? -5.466 -3.588 -6.335 1.00 97.69 81 GLN A N 1
ATOM 623 C CA . GLN A 1 81 ? -4.598 -3.563 -7.518 1.00 97.69 81 GLN A CA 1
ATOM 624 C C . GLN A 1 81 ? -3.329 -2.719 -7.340 1.00 97.69 81 GLN A C 1
ATOM 626 O O . GLN A 1 81 ? -2.352 -2.950 -8.049 1.00 97.69 81 GLN A O 1
ATOM 631 N N . ARG A 1 82 ? -3.334 -1.746 -6.423 1.00 97.44 82 ARG A N 1
ATOM 632 C CA . ARG A 1 82 ? -2.311 -0.687 -6.329 1.00 97.44 82 ARG A CA 1
ATOM 633 C C . ARG A 1 82 ? -1.478 -0.719 -5.047 1.00 97.44 82 ARG A C 1
ATOM 635 O O . ARG A 1 82 ? -0.684 0.191 -4.827 1.00 97.44 82 ARG A O 1
ATOM 642 N N . HIS A 1 83 ? -1.645 -1.740 -4.206 1.00 95.94 83 HIS A N 1
ATOM 643 C CA . HIS A 1 83 ? -0.944 -1.825 -2.920 1.00 95.94 83 HIS A CA 1
ATOM 644 C C . HIS A 1 83 ? 0.546 -2.184 -3.042 1.00 95.94 83 HIS A C 1
ATOM 646 O O . HIS A 1 83 ? 1.311 -1.899 -2.130 1.00 95.94 83 HIS A O 1
ATOM 652 N N . ILE A 1 84 ? 0.969 -2.807 -4.149 1.00 90.12 84 ILE A N 1
ATOM 653 C CA . ILE A 1 84 ? 2.323 -3.357 -4.282 1.00 90.12 84 ILE A CA 1
ATOM 654 C C . ILE A 1 84 ? 3.359 -2.229 -4.332 1.00 90.12 84 ILE A C 1
ATOM 656 O O . ILE A 1 84 ? 3.385 -1.427 -5.274 1.00 90.12 84 ILE A O 1
ATOM 660 N N . GLY A 1 85 ? 4.273 -2.219 -3.360 1.00 83.44 85 GLY A N 1
ATOM 661 C CA . GLY A 1 85 ? 5.337 -1.222 -3.296 1.00 83.44 85 GLY A CA 1
ATOM 662 C C . GLY A 1 85 ? 4.760 0.185 -3.146 1.00 83.44 85 GLY A C 1
ATOM 663 O O . GLY A 1 85 ? 3.838 0.426 -2.375 1.00 83.44 85 GLY A O 1
ATOM 664 N N . ALA A 1 86 ? 5.275 1.133 -3.923 1.00 89.19 86 ALA A N 1
ATOM 665 C CA . ALA A 1 86 ? 4.694 2.470 -4.064 1.00 89.19 86 ALA A CA 1
ATOM 666 C C . ALA A 1 86 ? 4.087 2.676 -5.460 1.00 89.19 86 ALA A C 1
ATOM 668 O O . ALA A 1 86 ? 4.180 3.758 -6.049 1.00 89.19 86 ALA A O 1
ATOM 669 N N . GLY A 1 87 ? 3.508 1.598 -5.993 1.00 91.12 87 GLY A N 1
ATOM 670 C CA . GLY A 1 87 ? 2.943 1.520 -7.328 1.00 91.12 87 GLY A CA 1
ATOM 671 C C . GLY A 1 87 ? 3.924 1.045 -8.395 1.00 91.12 87 GLY A C 1
ATOM 672 O O . GLY A 1 87 ? 5.144 1.055 -8.226 1.00 91.12 87 GLY A O 1
ATOM 673 N N . ILE A 1 88 ? 3.358 0.655 -9.533 1.00 91.62 88 ILE A N 1
ATOM 674 C CA . ILE A 1 88 ? 4.061 0.185 -10.732 1.00 91.62 88 ILE A CA 1
ATOM 675 C C . ILE A 1 88 ? 3.448 0.932 -11.922 1.00 91.62 88 ILE A C 1
ATOM 677 O O . ILE A 1 88 ? 2.224 0.954 -12.070 1.00 91.62 88 ILE A O 1
ATOM 681 N N . THR A 1 89 ? 4.264 1.599 -12.738 1.00 94.38 89 THR A N 1
ATOM 682 C CA . THR A 1 89 ? 3.767 2.292 -13.940 1.00 94.38 89 THR A CA 1
ATOM 683 C C . THR A 1 89 ? 3.345 1.281 -15.009 1.00 94.38 89 THR A C 1
ATOM 685 O O . THR A 1 89 ? 3.698 0.109 -14.938 1.00 94.38 89 THR A O 1
ATOM 688 N N . ALA A 1 90 ? 2.601 1.712 -16.031 1.00 95.06 90 ALA A N 1
ATOM 689 C CA . ALA A 1 90 ? 2.206 0.810 -17.118 1.00 95.06 90 ALA A CA 1
ATOM 690 C C . ALA A 1 90 ? 3.414 0.241 -17.897 1.00 95.06 90 ALA A C 1
ATOM 692 O O . ALA A 1 90 ? 3.378 -0.915 -18.320 1.00 95.06 90 ALA A O 1
ATOM 693 N N . ASP A 1 91 ? 4.486 1.028 -18.046 1.00 94.19 91 ASP A N 1
ATOM 694 C CA . ASP A 1 91 ? 5.723 0.593 -18.703 1.00 94.19 91 ASP A CA 1
ATOM 695 C C . ASP A 1 91 ? 6.496 -0.407 -17.832 1.00 94.19 91 ASP A C 1
ATOM 697 O O . ASP A 1 91 ? 6.856 -1.481 -18.312 1.00 94.19 91 ASP A O 1
ATOM 701 N N . GLU A 1 92 ? 6.651 -0.124 -16.532 1.00 90.38 92 GLU A N 1
ATOM 702 C CA . GLU A 1 92 ? 7.251 -1.066 -15.573 1.00 90.38 92 GLU A CA 1
ATOM 703 C C . GLU A 1 92 ? 6.442 -2.371 -15.513 1.00 90.38 92 GLU A C 1
ATOM 705 O O . GLU A 1 92 ? 7.000 -3.465 -15.515 1.00 90.38 92 GLU A O 1
ATOM 710 N N . ALA A 1 93 ? 5.108 -2.278 -15.515 1.00 91.75 93 ALA A N 1
ATOM 711 C CA . ALA A 1 93 ? 4.225 -3.438 -15.521 1.00 91.75 93 ALA A CA 1
ATOM 712 C C . ALA A 1 93 ? 4.482 -4.322 -16.747 1.00 91.75 93 ALA A C 1
ATOM 714 O O . ALA A 1 93 ? 4.601 -5.540 -16.612 1.00 91.75 93 ALA A O 1
ATOM 715 N N . LYS A 1 94 ? 4.637 -3.715 -17.928 1.00 92.50 94 LYS A N 1
ATOM 716 C CA . LYS A 1 94 ? 4.972 -4.431 -19.162 1.00 92.50 94 LYS A CA 1
ATOM 717 C C . LYS A 1 94 ? 6.327 -5.137 -19.065 1.00 92.50 94 LYS A C 1
ATOM 719 O O . LYS A 1 94 ? 6.422 -6.297 -19.460 1.00 92.50 94 LYS A O 1
ATOM 724 N N . GLU A 1 95 ? 7.352 -4.470 -18.537 1.00 90.31 95 GLU A N 1
ATOM 725 C CA . GLU A 1 95 ? 8.689 -5.053 -18.333 1.00 90.31 95 GLU A CA 1
ATOM 726 C C . GLU A 1 95 ? 8.670 -6.224 -17.338 1.00 90.31 95 GLU A C 1
ATOM 728 O O . GLU A 1 95 ? 9.383 -7.210 -17.519 1.00 90.31 95 GLU A O 1
ATOM 733 N N . LEU A 1 96 ? 7.793 -6.157 -16.334 1.00 85.56 96 LEU A N 1
ATOM 734 C CA . LEU A 1 96 ? 7.586 -7.193 -15.319 1.00 85.56 96 LEU A CA 1
ATOM 735 C C . LEU A 1 96 ? 6.638 -8.325 -15.770 1.00 85.56 96 LEU A C 1
ATOM 737 O O . LEU A 1 96 ? 6.339 -9.223 -14.980 1.00 85.56 96 LEU A O 1
ATOM 741 N N . GLY A 1 97 ? 6.138 -8.296 -17.012 1.00 89.25 97 GLY A N 1
ATOM 742 C CA . GLY A 1 97 ? 5.197 -9.296 -17.536 1.00 89.25 97 GLY A CA 1
ATOM 743 C C . GLY A 1 97 ? 3.788 -9.219 -16.930 1.00 89.25 97 GLY A C 1
ATOM 744 O O . GLY A 1 97 ? 3.029 -10.187 -16.986 1.00 89.25 97 GLY A O 1
ATOM 745 N N . LEU A 1 98 ? 3.434 -8.081 -16.334 1.00 90.56 98 LEU A N 1
ATOM 746 C CA . LEU A 1 98 ? 2.098 -7.769 -15.834 1.00 90.56 98 LEU A CA 1
ATOM 747 C C . LEU A 1 98 ? 1.234 -7.161 -16.955 1.00 90.56 98 LEU A C 1
ATOM 749 O O . LEU A 1 98 ? 1.764 -6.666 -17.955 1.00 90.56 98 LEU A O 1
ATOM 753 N N . PRO A 1 99 ? -0.105 -7.144 -16.807 1.00 92.06 99 PRO A N 1
ATOM 754 C CA . PRO A 1 99 ? -0.960 -6.346 -17.678 1.00 92.06 99 PRO A CA 1
ATOM 755 C C . PRO A 1 99 ? -0.473 -4.886 -17.717 1.00 92.06 99 PRO A C 1
ATOM 757 O O . PRO A 1 99 ? -0.210 -4.333 -16.647 1.00 92.06 99 PRO A O 1
ATOM 760 N N . PRO A 1 100 ? -0.357 -4.255 -18.903 1.00 93.50 100 PRO A N 1
ATOM 761 C CA . PRO A 1 100 ? 0.231 -2.923 -19.072 1.00 93.50 100 PRO A CA 1
ATOM 762 C C . PRO A 1 100 ? -0.745 -1.826 -18.620 1.00 93.50 100 PRO A C 1
ATOM 764 O O . PRO A 1 100 ? -1.262 -1.040 -19.412 1.00 93.50 100 PRO A O 1
ATOM 767 N N . VAL A 1 101 ? -1.042 -1.817 -17.325 1.00 92.75 101 VAL A N 1
ATOM 768 C CA . VAL A 1 101 ? -1.978 -0.919 -16.653 1.00 92.75 101 VAL A CA 1
ATOM 769 C C . VAL A 1 101 ? -1.216 -0.157 -15.577 1.00 92.75 101 VAL A C 1
ATOM 771 O O . VAL A 1 101 ? -0.240 -0.645 -15.015 1.00 92.75 101 VAL A O 1
ATOM 774 N N . ASN A 1 102 ? -1.651 1.068 -15.300 1.00 94.12 102 ASN A N 1
ATOM 775 C CA . ASN A 1 102 ? -1.048 1.885 -14.262 1.00 94.12 102 ASN A CA 1
ATOM 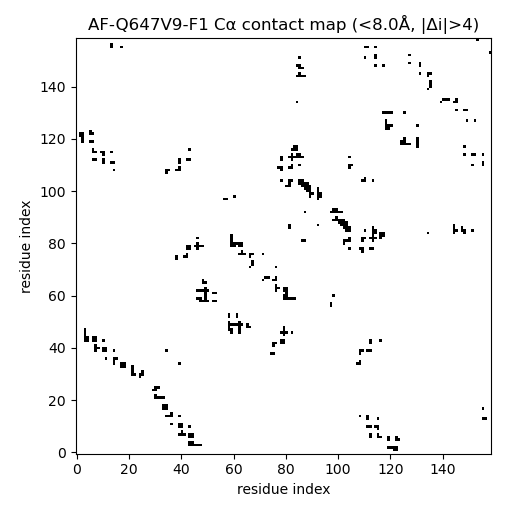776 C C . ASN A 1 102 ? -1.529 1.447 -12.865 1.00 94.12 102 ASN A C 1
ATOM 778 O O . ASN A 1 102 ? -2.697 1.646 -12.519 1.00 94.12 102 ASN A O 1
ATOM 782 N N . PHE A 1 103 ? -0.617 0.900 -12.060 1.00 95.06 103 PHE A N 1
ATOM 783 C CA . PHE A 1 103 ? -0.854 0.460 -10.681 1.00 95.06 103 PHE A CA 1
ATOM 784 C C . PHE A 1 103 ? -0.381 1.486 -9.642 1.00 95.06 103 PHE A C 1
ATOM 786 O O . PHE A 1 103 ? -0.133 1.142 -8.489 1.00 95.06 103 PHE A O 1
ATOM 793 N N . MET A 1 104 ? -0.219 2.749 -10.035 1.00 97.31 104 MET A N 1
ATOM 794 C CA . MET A 1 104 ? 0.142 3.816 -9.106 1.00 97.31 104 MET A CA 1
ATOM 795 C C . MET A 1 104 ? -0.993 4.118 -8.116 1.00 97.31 104 MET A C 1
ATOM 797 O O . MET A 1 104 ? -2.115 4.367 -8.568 1.00 97.31 104 MET A O 1
ATOM 801 N N . PRO A 1 105 ? -0.721 4.154 -6.794 1.00 97.25 105 PRO A N 1
ATOM 802 C CA . PRO A 1 105 ? -1.689 4.615 -5.810 1.00 97.25 105 PRO A CA 1
ATOM 803 C C . PRO A 1 105 ? -1.945 6.116 -5.992 1.00 97.25 105 PRO A C 1
ATOM 805 O O . PRO A 1 105 ? -1.021 6.927 -6.083 1.00 97.25 105 PRO A O 1
ATOM 808 N N . ASP A 1 106 ? -3.219 6.472 -6.055 1.00 96.19 106 ASP A N 1
ATOM 809 C CA . ASP A 1 106 ? -3.711 7.790 -6.454 1.00 96.19 106 ASP A CA 1
ATOM 810 C C . ASP A 1 106 ? -4.427 8.474 -5.282 1.00 96.19 106 ASP A C 1
ATOM 812 O O . ASP A 1 106 ? -4.033 9.557 -4.841 1.00 96.19 106 ASP A O 1
ATOM 816 N N . THR A 1 107 ? -5.412 7.788 -4.694 1.00 97.56 107 THR A N 1
ATOM 817 C CA . THR A 1 107 ? -6.158 8.289 -3.531 1.00 97.56 107 THR A CA 1
ATOM 818 C C . THR A 1 107 ? -5.344 8.179 -2.243 1.00 97.56 107 THR A C 1
ATOM 820 O O . THR A 1 107 ? -4.388 7.407 -2.138 1.00 97.56 107 THR A O 1
ATOM 823 N N . ARG A 1 108 ? -5.729 8.948 -1.220 1.00 97.44 108 ARG A N 1
ATOM 824 C CA . ARG A 1 108 ? -5.076 8.875 0.094 1.00 97.44 108 ARG A CA 1
ATOM 825 C C . ARG A 1 108 ? -5.271 7.503 0.735 1.00 97.44 108 ARG A C 1
ATOM 827 O O . ARG A 1 108 ? -4.337 6.993 1.341 1.00 97.44 108 ARG A O 1
ATOM 834 N N . GLU A 1 109 ? -6.432 6.887 0.550 1.00 98.56 109 GLU A N 1
ATOM 835 C CA . GLU A 1 109 ? -6.719 5.535 1.018 1.00 98.56 109 GLU A CA 1
ATOM 836 C C . GLU A 1 109 ? -5.799 4.501 0.359 1.00 98.56 109 GLU A C 1
ATOM 838 O O . GLU A 1 109 ? -5.177 3.713 1.068 1.00 98.56 109 GLU A O 1
ATOM 843 N N . GLU A 1 110 ? -5.642 4.545 -0.971 1.00 98.62 110 GLU A N 1
ATOM 844 C CA . GLU A 1 110 ? -4.700 3.681 -1.704 1.00 98.62 110 GLU A CA 1
ATOM 845 C C . GLU A 1 110 ? -3.268 3.842 -1.176 1.00 98.62 110 GLU A C 1
ATOM 847 O O . GLU A 1 110 ? -2.582 2.858 -0.900 1.00 98.62 110 GLU A O 1
ATOM 852 N N . LYS A 1 111 ? -2.834 5.090 -0.979 1.00 98.44 111 LYS A N 1
ATOM 853 C CA . LYS A 1 111 ? -1.494 5.425 -0.486 1.00 98.44 111 LYS A CA 1
ATOM 854 C C . LYS A 1 111 ? -1.240 4.947 0.941 1.00 98.44 111 LYS A C 1
ATOM 856 O O . LYS A 1 111 ? -0.156 4.442 1.222 1.00 98.44 111 LYS A O 1
ATOM 861 N N . ILE A 1 112 ? -2.219 5.090 1.835 1.00 98.56 112 ILE A N 1
ATOM 862 C CA . ILE A 1 112 ? -2.113 4.615 3.219 1.00 98.56 112 ILE A CA 1
ATOM 863 C C . ILE A 1 112 ? -1.958 3.096 3.246 1.00 98.56 112 ILE A C 1
ATOM 865 O O . ILE A 1 112 ? -1.080 2.602 3.950 1.00 98.56 112 ILE A O 1
ATOM 869 N N . VAL A 1 113 ? -2.761 2.360 2.471 1.00 98.69 113 VAL A N 1
ATOM 870 C CA . VAL A 1 113 ? -2.682 0.892 2.446 1.00 98.69 113 VAL A CA 1
ATOM 871 C C . VAL A 1 113 ? -1.357 0.419 1.855 1.00 98.69 113 VAL A C 1
ATOM 873 O O . VAL A 1 113 ? -0.698 -0.409 2.474 1.00 98.69 113 VAL A O 1
ATOM 876 N N . ALA A 1 114 ? -0.920 0.989 0.729 1.00 98.06 114 ALA A N 1
ATOM 877 C CA . ALA A 1 114 ? 0.380 0.668 0.140 1.00 98.06 114 ALA A CA 1
ATOM 878 C C . ALA A 1 114 ? 1.540 0.965 1.112 1.00 98.06 114 ALA A C 1
ATOM 880 O O . ALA A 1 114 ? 2.460 0.170 1.274 1.00 98.06 114 ALA A O 1
ATOM 881 N N . CYS A 1 115 ? 1.488 2.099 1.819 1.00 97.88 115 CYS A N 1
ATOM 882 C CA . CYS A 1 115 ? 2.486 2.443 2.831 1.00 97.88 115 CYS A CA 1
ATOM 883 C C . CYS A 1 115 ? 2.489 1.449 4.002 1.00 97.88 115 CYS A C 1
ATOM 885 O O . CYS A 1 115 ? 3.553 0.980 4.400 1.00 97.88 115 CYS A O 1
ATOM 887 N N . ALA A 1 116 ? 1.313 1.105 4.533 1.00 98.25 116 ALA A N 1
ATOM 888 C CA . ALA A 1 116 ? 1.186 0.152 5.630 1.00 98.25 116 ALA A CA 1
ATOM 889 C C . ALA A 1 116 ? 1.702 -1.241 5.242 1.00 98.25 116 ALA A C 1
ATOM 891 O O . ALA A 1 116 ? 2.407 -1.853 6.036 1.00 98.25 116 ALA A O 1
ATOM 892 N N . ASP A 1 117 ? 1.401 -1.706 4.028 1.00 97.88 117 ASP A N 1
ATOM 893 C CA . ASP A 1 117 ? 1.880 -2.989 3.510 1.00 97.88 117 ASP A CA 1
ATOM 894 C C . ASP A 1 117 ? 3.414 -3.042 3.440 1.00 97.88 117 ASP A C 1
ATOM 896 O O . ASP A 1 117 ? 4.040 -3.952 3.980 1.00 97.88 117 ASP A O 1
ATOM 900 N N . ASN A 1 118 ? 4.043 -1.990 2.900 1.00 96.25 118 ASN A N 1
ATOM 901 C CA . ASN A 1 118 ? 5.507 -1.895 2.841 1.00 96.25 118 ASN A CA 1
ATOM 902 C C . ASN A 1 118 ? 6.180 -1.914 4.223 1.00 96.25 118 ASN A C 1
ATOM 904 O O . ASN A 1 118 ? 7.331 -2.324 4.334 1.00 96.25 118 ASN A O 1
ATOM 908 N N . LEU A 1 119 ? 5.493 -1.444 5.267 1.00 97.44 119 LEU A N 1
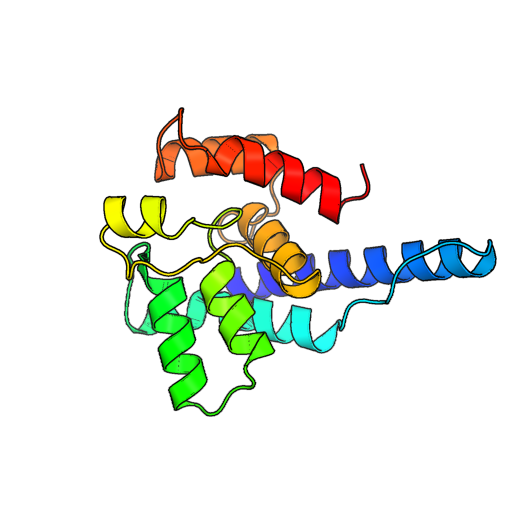ATOM 909 C CA . LEU A 1 119 ? 6.018 -1.370 6.633 1.00 97.44 119 LEU A CA 1
ATOM 910 C C . LEU A 1 119 ? 5.761 -2.643 7.454 1.00 97.44 119 LEU A C 1
ATOM 912 O O . LEU A 1 119 ? 6.069 -2.654 8.648 1.00 97.44 119 LEU A O 1
ATOM 916 N N . ILE A 1 120 ? 5.173 -3.691 6.872 1.00 97.81 120 ILE A N 1
ATOM 917 C CA . ILE A 1 120 ? 4.897 -4.951 7.566 1.00 97.81 120 ILE A CA 1
ATOM 918 C C . ILE A 1 120 ? 5.652 -6.097 6.893 1.00 97.81 120 ILE A C 1
ATOM 920 O O . ILE A 1 120 ? 5.276 -6.589 5.833 1.00 97.81 120 ILE A O 1
ATOM 924 N N . ASP A 1 121 ? 6.666 -6.608 7.587 1.00 94.75 121 ASP A N 1
ATOM 925 C CA . ASP A 1 121 ? 7.343 -7.852 7.229 1.00 94.75 121 ASP A CA 1
ATOM 926 C C . ASP A 1 121 ? 6.706 -9.020 7.995 1.00 94.75 121 ASP A C 1
ATOM 928 O O . ASP A 1 121 ? 6.819 -9.147 9.223 1.00 94.75 121 ASP A O 1
ATOM 932 N N . GLY A 1 122 ? 5.953 -9.855 7.275 1.00 94.69 122 GLY A N 1
ATOM 933 C CA . GLY A 1 122 ? 5.152 -10.931 7.850 1.00 94.69 122 GLY A CA 1
ATOM 934 C C . GLY A 1 122 ? 4.054 -10.380 8.760 1.00 94.69 122 GLY A C 1
ATOM 935 O O . GLY A 1 122 ? 2.943 -10.122 8.313 1.00 94.69 122 GLY A O 1
ATOM 936 N N . THR A 1 123 ? 4.348 -10.209 10.046 1.00 96.56 123 THR A N 1
ATOM 937 C CA . THR A 1 123 ? 3.451 -9.566 11.029 1.00 96.56 123 THR A CA 1
ATOM 938 C C . THR A 1 123 ? 4.147 -8.481 11.848 1.00 96.56 123 THR A C 1
ATOM 940 O O . THR A 1 123 ? 3.564 -7.960 12.797 1.00 96.56 123 THR A O 1
ATOM 943 N N . ARG A 1 124 ? 5.417 -8.192 11.558 1.00 97.06 124 ARG A N 1
ATOM 944 C CA . ARG A 1 124 ? 6.242 -7.254 12.314 1.00 97.06 124 ARG A CA 1
ATOM 945 C C . ARG A 1 124 ? 6.251 -5.910 11.602 1.00 97.06 124 ARG A C 1
ATOM 947 O O . ARG A 1 124 ? 6.562 -5.843 10.420 1.00 97.06 124 ARG A O 1
ATOM 954 N N . ARG A 1 125 ? 5.972 -4.842 12.350 1.00 97.12 125 ARG A N 1
ATOM 955 C CA . ARG A 1 125 ? 6.174 -3.468 11.881 1.00 97.12 125 ARG A CA 1
AT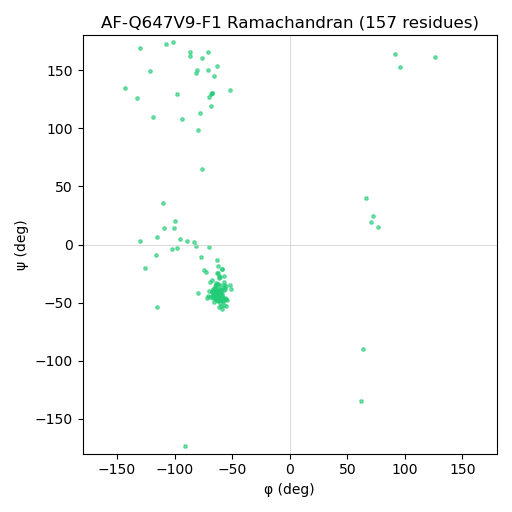OM 956 C C . ARG A 1 125 ? 7.666 -3.161 11.784 1.00 97.12 125 ARG A C 1
ATOM 958 O O . ARG A 1 125 ? 8.392 -3.343 12.763 1.00 97.12 125 ARG A O 1
ATOM 965 N N . THR A 1 126 ? 8.092 -2.694 10.621 1.00 96.06 126 THR A N 1
ATOM 966 C CA . THR A 1 126 ? 9.474 -2.334 10.297 1.00 96.06 126 THR A CA 1
ATOM 967 C C . THR A 1 126 ? 9.646 -0.815 10.213 1.00 96.06 126 THR A C 1
ATOM 969 O O . THR A 1 126 ? 8.689 -0.039 10.333 1.00 96.06 126 THR A O 1
ATOM 972 N N . GLY A 1 127 ? 10.899 -0.378 10.067 1.00 95.12 127 GLY A N 1
ATOM 973 C CA . GLY A 1 127 ? 11.235 0.991 9.671 1.00 95.12 127 GLY A CA 1
ATOM 974 C C . GLY A 1 127 ? 11.259 1.151 8.148 1.00 95.12 127 GLY A C 1
ATOM 975 O O . GLY A 1 127 ? 11.323 0.168 7.411 1.00 95.12 127 GLY A O 1
ATOM 976 N N . ILE A 1 128 ? 11.264 2.399 7.669 1.00 94.56 128 ILE A N 1
ATOM 977 C CA . ILE A 1 128 ? 11.312 2.680 6.225 1.00 94.56 128 ILE A CA 1
ATOM 978 C C . ILE A 1 128 ? 12.621 2.198 5.586 1.00 94.56 128 ILE A C 1
ATOM 980 O O . ILE A 1 128 ? 12.618 1.759 4.442 1.00 94.56 128 ILE A O 1
ATOM 984 N N . GLU A 1 129 ? 13.735 2.233 6.316 1.00 95.12 129 GLU A N 1
ATOM 985 C CA . GLU A 1 129 ? 15.028 1.746 5.835 1.00 95.12 129 GLU A CA 1
ATOM 986 C C . GLU A 1 129 ? 14.994 0.236 5.569 1.00 95.12 129 GLU A C 1
ATOM 988 O O . GLU A 1 129 ? 15.448 -0.213 4.524 1.00 95.12 129 GLU A O 1
ATOM 993 N N . GLU A 1 130 ? 14.396 -0.535 6.477 1.00 95.38 130 GLU A N 1
ATOM 994 C CA . GLU A 1 130 ? 14.243 -1.985 6.330 1.00 95.38 130 GLU A CA 1
ATOM 995 C C . GLU A 1 130 ? 13.288 -2.333 5.178 1.00 95.38 130 GLU A C 1
ATOM 997 O O . GLU A 1 130 ? 13.634 -3.138 4.318 1.00 95.38 130 GLU A O 1
ATOM 1002 N N . ALA A 1 131 ? 12.151 -1.634 5.078 1.00 93.56 131 ALA A N 1
ATOM 1003 C CA . ALA A 1 131 ? 11.229 -1.774 3.949 1.00 93.56 131 ALA A CA 1
ATOM 1004 C C . ALA A 1 131 ? 11.904 -1.492 2.589 1.00 93.56 131 ALA A C 1
ATOM 1006 O O . ALA A 1 131 ? 11.613 -2.145 1.585 1.00 93.56 131 ALA A O 1
ATOM 1007 N N . ILE A 1 132 ? 12.823 -0.520 2.540 1.00 93.88 132 ILE A N 1
ATOM 1008 C CA . ILE A 1 132 ? 13.603 -0.206 1.337 1.00 93.88 132 ILE A CA 1
ATOM 1009 C C . ILE A 1 132 ? 14.552 -1.350 0.971 1.00 93.88 132 ILE A C 1
ATOM 1011 O O . ILE A 1 132 ? 14.647 -1.684 -0.211 1.00 93.88 132 ILE A O 1
ATOM 1015 N N . GLU A 1 133 ? 15.243 -1.952 1.939 1.00 93.62 133 GLU A N 1
ATOM 1016 C CA . GLU A 1 133 ? 16.128 -3.093 1.671 1.00 93.62 133 GLU A CA 1
ATOM 1017 C C . GLU A 1 133 ? 15.343 -4.305 1.142 1.00 93.62 133 GLU A C 1
ATOM 1019 O O . GLU A 1 133 ? 15.749 -4.917 0.150 1.00 93.62 133 GLU A O 1
ATOM 1024 N N . ASP A 1 134 ? 14.155 -4.575 1.688 1.00 90.00 134 ASP A N 1
ATOM 1025 C CA . ASP A 1 134 ? 13.270 -5.630 1.181 1.00 90.00 134 ASP A CA 1
ATOM 1026 C C . ASP A 1 134 ? 12.812 -5.365 -0.260 1.00 90.00 134 ASP A C 1
ATOM 1028 O O . ASP A 1 134 ? 12.755 -6.275 -1.095 1.00 90.00 134 ASP A O 1
ATOM 1032 N N . LEU A 1 135 ? 12.494 -4.110 -0.589 1.00 88.44 135 LEU A N 1
ATOM 1033 C CA . LEU A 1 135 ? 12.123 -3.719 -1.949 1.00 88.44 135 LEU A CA 1
ATOM 1034 C C . LEU A 1 135 ? 13.291 -3.858 -2.927 1.00 88.44 135 LEU A C 1
ATOM 1036 O O . LEU A 1 135 ? 13.078 -4.334 -4.043 1.00 88.44 135 LEU A O 1
ATOM 1040 N N . LYS A 1 136 ? 14.515 -3.494 -2.526 1.00 90.94 136 LYS A N 1
ATOM 1041 C CA . LYS A 1 136 ? 15.723 -3.709 -3.339 1.00 90.94 136 LYS A CA 1
ATOM 1042 C C . LYS A 1 136 ? 15.947 -5.189 -3.618 1.00 90.94 136 LYS A C 1
ATOM 1044 O O . LYS A 1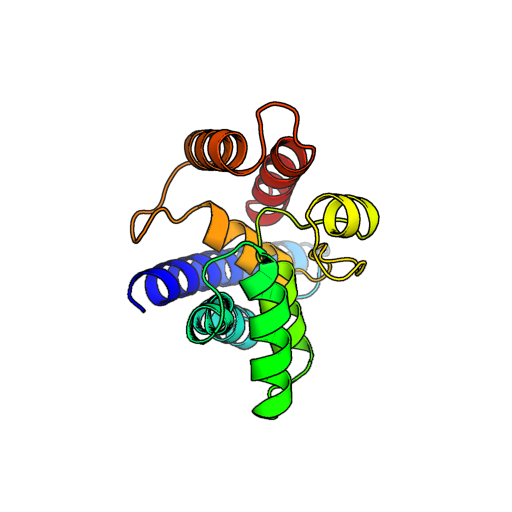 136 ? 16.244 -5.547 -4.753 1.00 90.94 136 LYS A O 1
ATOM 1049 N N . ALA A 1 137 ? 15.754 -6.051 -2.620 1.00 87.75 137 ALA A N 1
ATOM 1050 C CA . ALA A 1 137 ? 15.870 -7.494 -2.800 1.00 87.75 137 ALA A CA 1
ATOM 1051 C C . ALA A 1 137 ? 14.810 -8.051 -3.772 1.00 87.75 137 ALA A C 1
ATOM 1053 O O . ALA A 1 137 ? 15.100 -8.970 -4.537 1.00 87.75 137 ALA A O 1
ATOM 1054 N N . LYS A 1 138 ? 13.595 -7.482 -3.776 1.00 82.38 138 LYS A N 1
ATOM 1055 C CA . LYS A 1 138 ? 12.482 -7.908 -4.646 1.00 82.38 138 LYS A CA 1
ATOM 1056 C C . LYS A 1 138 ? 12.573 -7.375 -6.080 1.00 82.38 138 LYS A C 1
ATOM 1058 O O . LYS A 1 138 ? 12.255 -8.109 -7.012 1.00 82.38 138 LYS A O 1
ATOM 1063 N N . PHE A 1 139 ? 12.955 -6.110 -6.259 1.00 82.62 139 PHE A N 1
ATOM 1064 C CA . PHE A 1 139 ? 12.870 -5.397 -7.544 1.00 82.62 139 PHE A CA 1
ATOM 1065 C C . PHE A 1 139 ? 14.229 -4.982 -8.133 1.00 82.62 139 PHE A C 1
ATOM 1067 O O . PHE A 1 139 ? 14.287 -4.539 -9.278 1.00 82.62 139 PHE A O 1
ATOM 1074 N N . GLY A 1 140 ? 15.317 -5.129 -7.377 1.00 85.94 140 GLY A N 1
ATOM 1075 C CA . GLY A 1 140 ? 16.661 -4.676 -7.735 1.00 85.94 140 GLY A CA 1
ATOM 1076 C C . GLY A 1 140 ? 17.010 -3.297 -7.162 1.00 85.94 140 GLY A C 1
ATOM 1077 O O . GLY A 1 140 ? 16.145 -2.447 -6.950 1.00 85.94 140 GLY A O 1
ATOM 1078 N N . GLU A 1 141 ? 18.306 -3.051 -6.938 1.00 88.38 141 GLU A N 1
ATOM 1079 C CA . GLU A 1 141 ? 18.808 -1.851 -6.239 1.00 88.38 141 GLU A CA 1
ATOM 1080 C C . GLU A 1 141 ? 18.477 -0.519 -6.922 1.00 88.38 141 GLU A C 1
ATOM 1082 O O . GLU A 1 141 ? 18.355 0.510 -6.258 1.00 88.38 141 GLU A O 1
ATOM 1087 N N . ALA A 1 142 ? 18.338 -0.529 -8.247 1.00 87.50 142 ALA A N 1
ATOM 1088 C CA . ALA A 1 142 ? 18.087 0.665 -9.047 1.00 87.50 142 ALA A CA 1
ATOM 1089 C C . ALA A 1 142 ? 16.596 0.892 -9.349 1.00 87.50 142 ALA A C 1
ATOM 1091 O O . ALA A 1 142 ? 16.262 1.799 -10.114 1.00 87.50 142 ALA A O 1
ATOM 1092 N N . HIS A 1 143 ? 15.690 0.078 -8.791 1.00 84.81 143 HIS A N 1
ATOM 1093 C CA . HIS A 1 143 ? 14.282 0.148 -9.166 1.00 84.81 143 HIS A CA 1
ATOM 1094 C C . HIS A 1 143 ? 13.632 1.472 -8.699 1.00 84.81 143 HIS A C 1
ATOM 1096 O O . HIS A 1 143 ? 13.721 1.826 -7.516 1.00 84.81 143 HIS A O 1
ATOM 1102 N N . PRO A 1 144 ? 12.909 2.211 -9.570 1.00 87.31 144 PRO A N 1
ATOM 1103 C CA . PRO A 1 144 ? 12.321 3.511 -9.222 1.00 87.31 144 PRO A CA 1
ATOM 1104 C C . PRO A 1 144 ? 11.331 3.478 -8.047 1.00 87.31 144 PRO A C 1
ATOM 1106 O O . PRO A 1 144 ? 11.063 4.513 -7.427 1.00 87.31 144 PRO A O 1
ATOM 1109 N N . SER A 1 145 ? 10.763 2.309 -7.730 1.00 85.75 145 SER A N 1
ATOM 1110 C CA . SER A 1 145 ? 9.850 2.130 -6.589 1.00 85.75 145 SER A CA 1
ATOM 1111 C C . SER A 1 145 ? 10.510 2.422 -5.240 1.00 85.75 145 SER A C 1
ATOM 1113 O O . SER A 1 145 ? 9.807 2.830 -4.320 1.00 85.75 145 SER A O 1
ATOM 1115 N N . ILE A 1 146 ? 11.836 2.307 -5.113 1.00 89.62 146 ILE A N 1
ATOM 1116 C CA . ILE A 1 146 ? 12.559 2.583 -3.861 1.00 89.62 146 ILE A CA 1
ATOM 1117 C C . ILE A 1 146 ? 12.375 4.048 -3.449 1.00 89.62 146 ILE A C 1
ATOM 1119 O O . ILE A 1 146 ? 11.886 4.354 -2.361 1.00 89.62 146 ILE A O 1
ATOM 1123 N N . ASN A 1 147 ? 12.679 4.971 -4.366 1.00 92.25 147 ASN A N 1
ATOM 1124 C CA . ASN A 1 147 ? 12.507 6.404 -4.130 1.00 92.25 147 ASN A CA 1
ATOM 1125 C C . ASN A 1 147 ? 11.031 6.777 -3.949 1.00 92.25 147 ASN A C 1
ATOM 1127 O O . ASN A 1 147 ? 10.710 7.660 -3.154 1.00 92.25 147 ASN A O 1
ATOM 1131 N N . ARG A 1 148 ? 10.123 6.107 -4.671 1.00 94.62 148 ARG A N 1
ATOM 1132 C CA . ARG A 1 148 ? 8.677 6.316 -4.512 1.00 94.62 148 ARG A CA 1
ATOM 1133 C C . ARG A 1 148 ? 8.178 5.859 -3.144 1.00 94.62 148 ARG A C 1
ATOM 1135 O O . ARG A 1 148 ? 7.375 6.566 -2.557 1.00 94.62 148 ARG A O 1
ATOM 1142 N N . THR A 1 149 ? 8.690 4.754 -2.611 1.00 94.31 149 THR A N 1
ATOM 1143 C CA . THR A 1 149 ? 8.316 4.229 -1.286 1.00 94.31 149 THR A CA 1
ATOM 1144 C C . THR A 1 149 ? 8.745 5.181 -0.186 1.00 94.31 149 THR A C 1
ATOM 1146 O O . THR A 1 149 ? 7.944 5.501 0.688 1.00 94.31 149 THR A O 1
ATOM 1149 N N . LYS A 1 150 ? 9.956 5.739 -0.278 1.00 94.50 150 LYS A N 1
ATOM 1150 C CA . LYS A 1 150 ? 10.396 6.776 0.658 1.00 94.50 150 LYS A CA 1
ATOM 1151 C C . LYS A 1 150 ? 9.485 8.010 0.626 1.00 94.50 150 LYS A C 1
ATOM 1153 O O . LYS A 1 150 ? 9.024 8.452 1.673 1.00 94.50 150 LYS A O 1
ATOM 1158 N N . LYS A 1 151 ? 9.170 8.519 -0.570 1.00 95.88 151 LYS A N 1
ATOM 1159 C CA . LYS A 1 151 ? 8.262 9.668 -0.740 1.00 95.88 151 LYS A CA 1
ATOM 1160 C C . LYS A 1 151 ? 6.847 9.373 -0.246 1.00 95.88 151 LYS A C 1
ATOM 1162 O O . LYS A 1 151 ? 6.231 10.224 0.380 1.00 95.88 151 LYS A O 1
ATOM 1167 N N . LEU A 1 152 ? 6.336 8.173 -0.519 1.00 96.69 152 LEU A N 1
ATOM 1168 C CA . LEU A 1 152 ? 5.029 7.719 -0.055 1.00 96.69 152 LEU A CA 1
ATOM 1169 C C . LEU A 1 152 ? 4.980 7.668 1.475 1.00 96.69 152 LEU A C 1
ATOM 1171 O O . LEU A 1 152 ? 4.014 8.129 2.076 1.00 96.69 152 LEU A O 1
ATOM 1175 N N . TYR A 1 153 ? 6.036 7.149 2.101 1.00 96.62 153 TYR A N 1
ATOM 1176 C CA . TYR A 1 153 ? 6.176 7.137 3.551 1.00 96.62 153 TYR A CA 1
ATOM 1177 C C . TYR A 1 153 ? 6.179 8.557 4.129 1.00 96.62 153 TYR A C 1
ATOM 1179 O O . TYR A 1 153 ? 5.394 8.842 5.029 1.00 96.62 153 TYR A O 1
ATOM 1187 N N . GLU A 1 154 ? 6.997 9.463 3.591 1.00 96.06 154 GLU A N 1
ATOM 1188 C CA . GLU A 1 154 ? 7.032 10.876 4.004 1.00 96.06 154 GLU A CA 1
ATOM 1189 C C . GLU A 1 154 ? 5.648 11.536 3.863 1.00 96.06 154 GLU A C 1
ATOM 1191 O O . GLU A 1 154 ? 5.133 12.117 4.822 1.00 96.06 154 GLU A O 1
ATOM 1196 N N . GLU A 1 155 ? 4.989 11.335 2.717 1.00 95.00 155 GLU A N 1
ATOM 1197 C CA . GLU A 1 155 ? 3.649 11.852 2.430 1.00 95.00 155 GLU A CA 1
ATOM 1198 C C . GLU A 1 155 ? 2.606 11.365 3.451 1.00 95.00 155 GLU A C 1
ATOM 1200 O O . GLU A 1 155 ? 1.832 12.167 3.981 1.00 95.00 155 GLU A O 1
ATOM 1205 N N . VAL A 1 156 ? 2.571 10.060 3.738 1.00 95.94 156 VAL A N 1
ATOM 1206 C CA . VAL A 1 156 ? 1.592 9.459 4.660 1.00 95.94 156 VAL A CA 1
ATOM 1207 C C . VAL A 1 156 ? 1.872 9.868 6.108 1.00 95.94 156 VAL A C 1
ATOM 1209 O O . VAL A 1 156 ? 0.944 10.198 6.855 1.00 95.94 156 VAL A O 1
ATOM 1212 N N . MET A 1 157 ? 3.147 9.920 6.495 1.00 93.19 157 MET A N 1
ATOM 1213 C CA . MET A 1 157 ? 3.576 10.297 7.845 1.00 93.19 157 MET A CA 1
ATOM 1214 C C . MET A 1 157 ? 3.513 11.810 8.100 1.00 93.19 157 MET A C 1
ATOM 1216 O O . MET A 1 157 ? 3.640 12.228 9.251 1.00 93.19 157 MET A O 1
ATOM 1220 N N . GLY A 1 158 ? 3.303 12.627 7.061 1.00 86.00 158 GLY A N 1
ATOM 1221 C CA . GLY A 1 158 ? 3.274 14.087 7.158 1.00 86.00 158 GLY A CA 1
ATOM 1222 C C . GLY A 1 158 ? 4.635 14.684 7.521 1.00 86.00 158 GLY A C 1
ATOM 1223 O O . GLY A 1 158 ? 4.690 15.576 8.370 1.00 86.00 158 GLY A O 1
ATOM 1224 N N . ARG A 1 159 ? 5.713 14.142 6.941 1.00 70.62 159 ARG A N 1
ATOM 1225 C CA . ARG A 1 159 ? 7.106 14.558 7.162 1.00 70.62 159 ARG A CA 1
ATOM 1226 C C . ARG A 1 159 ? 7.690 15.268 5.951 1.00 70.62 159 ARG A C 1
ATOM 1228 O O . ARG A 1 159 ? 7.233 14.976 4.826 1.00 70.62 159 ARG A O 1
#

Foldseek 3Di:
DLLLQLLLVQLLVLLVVLQVVQVVQVVVVDHDDGDDSVLLNLLSSQLQVLVVPDPDPCSLVSSLVVCVVVVHDPSSSLLSNQLAQQWAALVRCVVVVHHSHTSHQDDLSSLSSSLSSLQADRNDGHDLVVSLVVVCVVPNPPDPSSVSSVVSNCVSVVD

Radius of gyration: 15.2 Å; Cα contacts (8 Å, |Δi|>4): 249; chains: 1; bounding box: 38×45×33 Å

Nearest PDB structures (foldseek):
  4s1c-assembly3_A  TM=5.025E-01  e=8.809E-05  Listeria monocytogenes EGD-e
  4rfl-assembly1_B  TM=2.020E-01  e=2.918E+00  Methanocaldococcus jannaschii DSM 2661
  4jeu-assembly1_B  TM=1.949E-01  e=9.544E+00  Rattus norvegicus

Mean predicted aligned error: 3.05 Å

Solvent-accessible surface area (backbone atoms only — not comparable to full-atom values): 8106 Å² total; per-residue (Å²): 108,69,38,31,49,46,23,17,54,46,20,36,52,51,40,53,50,48,37,54,51,31,55,59,31,46,79,71,80,41,71,68,84,73,67,60,52,67,56,28,30,52,20,26,54,45,29,64,56,8,56,82,83,31,92,59,86,55,15,23,55,49,14,20,53,52,32,50,76,71,68,51,58,66,74,43,28,50,24,10,36,14,29,62,61,48,23,39,49,31,66,56,20,45,77,71,74,38,75,71,47,73,23,55,48,79,54,70,46,26,42,38,31,9,44,24,44,51,28,39,62,68,67,42,80,56,51,71,69,57,35,42,54,55,47,28,74,74,65,39,85,82,39,70,43,52,65,38,36,54,51,48,44,30,62,69,72,73,100

Secondary structure (DSSP, 8-state):
-HHHHHHHHHHHHHHHHHHHHHHHHHTTT---PPP-HHHHHHHHHHTTGGGGT-SSTTHHHHHHHHHHHTT--HHHHHHHHH-SBTB--HHHHHHTTS-S------SHHHHHHHHHHHTEETTEE--HHHHHHHHHHHH-TT-THHHHHHHHHHHHHT-

Sequence (159 aa):
MKHCIAVAELALELALDYNRRENRARSRGHGHDSVNEKLVFTGALLHDIGRARSHGLNHGFVGGEIAKELGLEEPVVRIIQRHIGAGITADEAKELGLPPVNFMPDTREEKIVACADNLIDGTRRTGIEEAIEDLKAKFGEAHPSINRTKKLYEEVMGR